Protein AF-A0A2E3ZV81-F1 (afdb_monomer_lite)

Sequence (89 aa):
MTLKLISNEIKRNGLKKKKLEFYKKKILQNGIEKINYLEILNEKDLSEVNSKPCMARIFISVSVSGVKLIDNFKISQKVALRSGKLIVK

Radius of gyration: 12.95 Å; chains: 1; bounding box: 32×26×33 Å

Foldseek 3Di:
DLQVVQLVCQAPPWAAPVVVVVSLVVVVVVQFPDKPDWAKAAPPPRHHAAQDWGWIKTKTWTDHPNDIDIDMGTNPATWHDDPRTIHGD

Secondary structure (DSSP, 8-state):
-HHHHHHHHHHHT-EEHHHHHHHHHHHHHTT-SEEEEEEEEETTT-PBP-SS-B-EEEEEEEEETTEEEEEEEE-SS-EEEETTEEEE-

pLDDT: mean 95.25, std 3.69, range [72.75, 98.44]

Structure (mmCIF, N/CA/C/O backbone):
data_AF-A0A2E3ZV81-F1
#
_entry.id   AF-A0A2E3ZV81-F1
#
loop_
_atom_site.group_PDB
_atom_site.id
_atom_site.type_symbol
_atom_site.label_atom_id
_atom_site.label_alt_id
_atom_site.label_comp_id
_atom_site.label_asym_id
_atom_site.label_entity_id
_atom_site.label_seq_id
_atom_site.pdbx_PDB_ins_code
_atom_site.Cartn_x
_atom_site.Cartn_y
_atom_site.Cartn_z
_atom_site.occupancy
_atom_site.B_iso_or_equiv
_atom_site.auth_seq_id
_atom_site.auth_comp_id
_atom_site.auth_asym_id
_atom_site.auth_atom_id
_atom_site.pdbx_PDB_model_num
ATOM 1 N N . MET A 1 1 ? -13.351 6.639 -4.718 1.00 72.75 1 MET A N 1
ATOM 2 C CA . MET A 1 1 ? -12.867 5.668 -3.714 1.00 72.75 1 MET A CA 1
ATOM 3 C C . MET A 1 1 ? -11.337 5.660 -3.712 1.00 72.75 1 MET A C 1
ATOM 5 O O . MET A 1 1 ? -10.740 5.504 -4.774 1.00 72.75 1 MET A O 1
ATOM 9 N N . THR A 1 2 ? -10.699 5.936 -2.572 1.00 91.31 2 THR A N 1
ATOM 10 C CA . THR A 1 2 ? -9.279 6.337 -2.437 1.00 91.31 2 THR A CA 1
ATOM 11 C C . THR A 1 2 ? -8.263 5.412 -3.116 1.00 91.31 2 THR A C 1
ATOM 13 O O . THR A 1 2 ? -7.309 5.900 -3.719 1.00 91.31 2 THR A O 1
ATOM 16 N N . LEU A 1 3 ? -8.489 4.095 -3.123 1.00 95.81 3 LEU A N 1
ATOM 17 C CA . LEU A 1 3 ? -7.580 3.130 -3.761 1.00 95.81 3 LEU A CA 1
ATOM 18 C C . LEU A 1 3 ? -7.451 3.352 -5.279 1.00 95.81 3 LEU A C 1
ATOM 20 O O . LEU A 1 3 ? -6.352 3.308 -5.833 1.00 95.81 3 LEU A O 1
ATOM 24 N N . LYS A 1 4 ? -8.558 3.697 -5.952 1.00 96.44 4 LYS A N 1
ATOM 25 C CA . LYS A 1 4 ? -8.560 4.050 -7.382 1.00 96.44 4 LYS A CA 1
ATOM 26 C C . LYS A 1 4 ? -7.752 5.324 -7.654 1.00 96.44 4 LYS A C 1
ATOM 28 O O . LYS A 1 4 ? -7.094 5.414 -8.688 1.00 96.44 4 LYS A O 1
ATOM 33 N N . LEU A 1 5 ? -7.766 6.294 -6.732 1.00 95.56 5 LEU A N 1
ATOM 34 C CA . LEU A 1 5 ? -6.961 7.518 -6.847 1.00 95.56 5 LEU A CA 1
ATOM 35 C C . LEU A 1 5 ? -5.466 7.213 -6.726 1.00 95.56 5 LEU A C 1
ATOM 37 O O . LEU A 1 5 ? -4.698 7.662 -7.571 1.00 95.56 5 LEU A O 1
ATOM 41 N N . ILE A 1 6 ? -5.076 6.389 -5.749 1.00 96.69 6 ILE A N 1
ATOM 42 C CA . ILE A 1 6 ? -3.689 5.928 -5.577 1.00 96.69 6 ILE A CA 1
ATOM 43 C C . ILE A 1 6 ? -3.210 5.206 -6.846 1.00 96.69 6 ILE A C 1
ATOM 45 O O . ILE A 1 6 ? -2.156 5.537 -7.385 1.00 96.69 6 ILE A O 1
ATOM 49 N N . SER A 1 7 ? -4.013 4.274 -7.374 1.00 97.12 7 SER A N 1
ATOM 50 C CA . SER A 1 7 ? -3.712 3.562 -8.625 1.00 97.12 7 SER A CA 1
ATOM 51 C C . SER A 1 7 ? -3.517 4.525 -9.802 1.00 97.12 7 SER A C 1
ATOM 53 O O . SER A 1 7 ? -2.553 4.415 -10.560 1.00 97.12 7 SER A O 1
ATOM 55 N N . ASN A 1 8 ? -4.400 5.517 -9.950 1.00 96.38 8 ASN A N 1
ATOM 56 C CA . ASN A 1 8 ? -4.288 6.522 -11.006 1.00 96.38 8 ASN A CA 1
ATOM 57 C C . ASN A 1 8 ? -3.059 7.428 -10.844 1.00 96.38 8 ASN A C 1
ATOM 59 O O . ASN A 1 8 ? -2.441 7.780 -11.847 1.00 96.38 8 ASN A O 1
ATOM 63 N N . GLU A 1 9 ? -2.675 7.778 -9.617 1.00 96.06 9 GLU A N 1
ATOM 64 C CA . GLU A 1 9 ? -1.465 8.562 -9.366 1.00 96.06 9 GLU A CA 1
ATOM 65 C C . GLU A 1 9 ? -0.197 7.781 -9.730 1.00 96.06 9 GLU A C 1
ATOM 67 O O . GLU A 1 9 ? 0.674 8.329 -10.406 1.00 96.06 9 GLU A O 1
ATOM 72 N N . ILE A 1 10 ? -0.115 6.496 -9.364 1.00 96.75 10 ILE A N 1
ATOM 73 C CA . ILE A 1 10 ? 1.007 5.625 -9.750 1.00 96.75 10 ILE A CA 1
ATOM 74 C C . ILE A 1 10 ? 1.145 5.572 -11.274 1.00 96.75 10 ILE A C 1
ATOM 76 O O . ILE A 1 10 ? 2.248 5.730 -11.790 1.00 96.75 10 ILE A O 1
ATOM 80 N N . LYS A 1 11 ? 0.025 5.411 -11.991 1.00 95.31 11 LYS A N 1
ATOM 81 C CA . LYS A 1 11 ? 0.011 5.329 -13.459 1.00 95.31 11 LYS A CA 1
ATOM 82 C C . LYS A 1 11 ? 0.429 6.623 -14.154 1.00 95.31 11 LYS A C 1
ATOM 84 O O . LYS A 1 11 ? 1.116 6.563 -15.162 1.00 95.31 11 LYS A O 1
ATOM 89 N N . ARG A 1 12 ? -0.003 7.781 -13.648 1.00 95.12 12 ARG A N 1
ATOM 90 C CA . ARG A 1 12 ? 0.251 9.078 -14.304 1.00 95.12 12 ARG A CA 1
ATOM 91 C C . ARG A 1 12 ? 1.599 9.670 -13.929 1.00 95.12 12 ARG A C 1
ATOM 93 O O . ARG A 1 12 ? 2.333 10.140 -14.784 1.00 95.12 12 ARG A O 1
ATOM 100 N N . ASN A 1 13 ? 1.901 9.653 -12.636 1.00 93.50 13 ASN A N 1
ATOM 101 C CA . ASN A 1 13 ? 3.005 10.415 -12.073 1.00 93.50 13 ASN A CA 1
ATOM 102 C C . ASN A 1 13 ? 4.016 9.514 -11.373 1.00 93.50 13 ASN A C 1
ATOM 104 O O . ASN A 1 13 ? 5.152 9.931 -11.186 1.00 93.50 13 ASN A O 1
ATOM 108 N N . GLY A 1 14 ? 3.626 8.311 -10.952 1.00 95.19 14 GLY A N 1
ATOM 109 C CA . GLY A 1 14 ? 4.344 7.507 -9.971 1.00 95.19 14 GLY A CA 1
ATOM 110 C C . GLY A 1 14 ? 4.129 8.000 -8.536 1.00 95.19 14 GLY A C 1
ATOM 111 O O . GLY A 1 14 ? 3.808 9.166 -8.301 1.00 95.19 14 GLY A O 1
ATOM 112 N N . LEU A 1 15 ? 4.380 7.140 -7.550 1.00 96.38 15 LEU A N 1
ATOM 113 C CA . LEU A 1 15 ? 4.086 7.411 -6.140 1.00 96.38 15 LEU A CA 1
ATOM 114 C C . LEU A 1 15 ? 5.314 7.211 -5.245 1.00 96.38 15 LEU A C 1
ATOM 116 O O . LEU A 1 15 ? 5.901 6.133 -5.212 1.00 96.38 15 LEU A O 1
ATOM 120 N N . LYS A 1 16 ? 5.696 8.242 -4.482 1.00 94.00 16 LYS A N 1
ATOM 121 C CA . LYS A 1 16 ? 6.707 8.117 -3.416 1.00 94.00 16 LYS A CA 1
ATOM 122 C C . LYS A 1 16 ? 6.071 7.504 -2.167 1.00 94.00 16 LYS A C 1
ATOM 124 O O . LYS A 1 16 ? 4.953 7.881 -1.823 1.00 94.00 16 LYS A O 1
ATOM 129 N N . LYS A 1 17 ? 6.815 6.681 -1.416 1.00 82.31 17 LYS A N 1
ATOM 130 C CA . LYS A 1 17 ? 6.332 6.052 -0.164 1.00 82.31 17 LYS A CA 1
ATOM 131 C C . LYS A 1 17 ? 5.750 7.071 0.833 1.00 82.31 17 LYS A C 1
ATOM 133 O O . LYS A 1 17 ? 4.659 6.862 1.347 1.00 82.31 17 LYS A O 1
ATOM 138 N N . LYS A 1 18 ? 6.387 8.244 0.996 1.00 87.56 18 LYS A N 1
ATOM 139 C CA . LYS A 1 18 ? 5.885 9.351 1.847 1.00 87.56 18 LYS A CA 1
ATOM 140 C C . LYS A 1 18 ? 4.472 9.833 1.481 1.00 87.56 18 LYS A C 1
ATOM 142 O O . LYS A 1 18 ? 3.766 10.354 2.335 1.00 87.56 18 LYS A O 1
ATOM 147 N N . LYS A 1 19 ? 4.047 9.679 0.224 1.00 92.44 19 LYS A N 1
ATOM 148 C CA . LYS A 1 19 ? 2.716 10.105 -0.225 1.00 92.44 19 LYS A CA 1
ATOM 149 C C . LYS A 1 19 ? 1.623 9.101 0.149 1.00 92.44 19 LYS A C 1
ATOM 151 O O . LYS A 1 19 ? 0.463 9.484 0.237 1.00 92.44 19 LYS A O 1
ATOM 156 N N . LEU A 1 20 ? 1.984 7.856 0.463 1.00 90.81 20 LEU A N 1
ATOM 157 C CA . LEU A 1 20 ? 1.059 6.882 1.042 1.00 90.81 20 LEU A CA 1
ATOM 158 C C . LEU A 1 20 ? 0.577 7.337 2.432 1.00 90.81 20 LEU A C 1
ATOM 160 O O . LEU A 1 20 ? -0.608 7.233 2.734 1.00 90.81 20 LEU A O 1
ATOM 164 N N . GLU A 1 21 ? 1.459 7.951 3.229 1.00 91.88 21 GLU A N 1
ATOM 165 C CA . GLU A 1 21 ? 1.107 8.532 4.5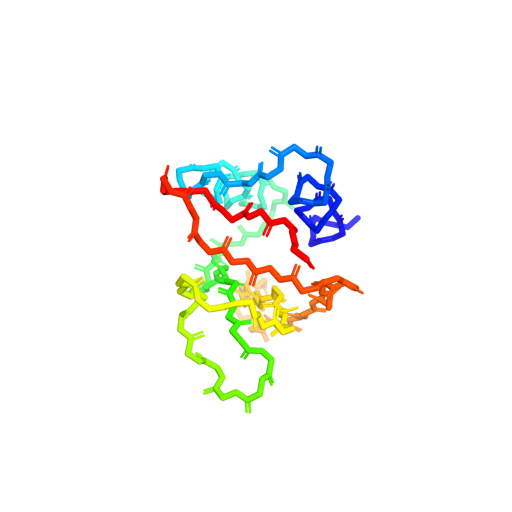36 1.00 91.88 21 GLU A CA 1
ATOM 166 C C . GLU A 1 21 ? 0.104 9.688 4.419 1.00 91.88 21 GLU A C 1
ATOM 168 O O . GLU A 1 21 ? -0.791 9.834 5.250 1.00 91.88 21 GLU A O 1
ATOM 173 N N . PHE A 1 22 ? 0.184 10.481 3.348 1.00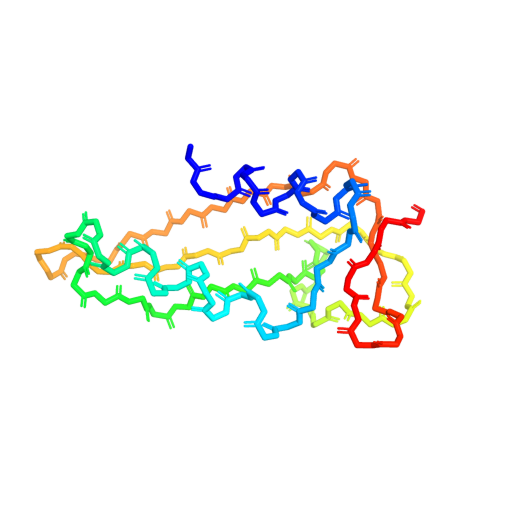 93.94 22 PHE A N 1
ATOM 174 C CA . PHE A 1 22 ? -0.826 11.499 3.053 1.00 93.94 22 PHE A CA 1
ATOM 175 C C . PHE A 1 22 ? -2.211 10.880 2.806 1.00 93.94 22 PHE A C 1
ATOM 177 O O . PHE A 1 22 ? -3.211 11.387 3.313 1.00 93.94 22 PHE A O 1
ATOM 184 N N . TYR A 1 23 ? -2.280 9.760 2.080 1.00 94.62 23 TYR A N 1
ATOM 185 C CA . TYR A 1 23 ? -3.538 9.040 1.878 1.00 94.62 23 TYR A CA 1
ATOM 186 C C . TYR A 1 23 ? -4.083 8.436 3.170 1.00 94.62 23 TYR A C 1
ATOM 188 O O . TYR A 1 23 ? -5.287 8.526 3.402 1.00 94.62 23 TYR A O 1
ATOM 196 N N . LYS A 1 24 ? -3.218 7.896 4.039 1.00 94.62 24 LYS A N 1
ATOM 197 C CA . LYS A 1 24 ? -3.631 7.417 5.365 1.00 94.62 24 LYS A CA 1
ATOM 198 C C . LYS A 1 24 ? -4.290 8.532 6.181 1.00 94.62 24 LYS A C 1
ATOM 200 O O . LYS A 1 24 ? -5.408 8.359 6.654 1.00 94.62 24 LYS A O 1
ATOM 205 N N . LYS A 1 25 ? -3.662 9.712 6.261 1.00 93.88 25 LYS A N 1
ATOM 206 C CA . LYS A 1 25 ? -4.239 10.880 6.956 1.00 93.88 25 LYS A CA 1
ATOM 207 C C . LYS A 1 25 ? -5.602 11.280 6.390 1.00 93.88 25 LYS A C 1
ATOM 209 O O . LYS A 1 25 ? -6.536 11.488 7.156 1.00 93.88 25 LYS A O 1
ATOM 214 N N . LYS A 1 26 ? -5.738 11.325 5.060 1.00 93.44 26 LYS A N 1
ATOM 215 C CA . LYS A 1 26 ? -7.024 11.620 4.410 1.00 93.44 26 LYS A CA 1
ATOM 216 C C . LYS A 1 26 ? -8.107 10.604 4.757 1.00 93.44 26 LYS A C 1
ATOM 218 O O . LYS A 1 26 ? -9.245 10.993 4.970 1.00 93.44 26 LYS A O 1
ATOM 223 N N . ILE A 1 27 ? -7.784 9.314 4.790 1.00 93.69 27 ILE A N 1
ATOM 224 C CA . ILE A 1 27 ? -8.757 8.265 5.119 1.00 93.69 27 ILE A CA 1
ATOM 225 C C . ILE A 1 27 ? -9.237 8.415 6.571 1.00 93.69 27 ILE A C 1
ATOM 227 O O . ILE A 1 27 ? -10.442 8.392 6.796 1.00 93.69 27 ILE A O 1
ATOM 231 N N . LEU A 1 28 ? -8.330 8.663 7.524 1.00 94.25 28 LEU A N 1
ATOM 232 C CA . LEU A 1 28 ? -8.684 8.919 8.931 1.00 94.25 28 LEU A CA 1
ATOM 233 C C . LEU A 1 28 ? -9.609 10.137 9.088 1.00 94.25 28 LEU A C 1
ATOM 235 O O . LEU A 1 28 ? -10.598 10.078 9.808 1.00 94.25 28 LEU A O 1
ATOM 239 N N . GLN A 1 29 ? -9.344 11.221 8.352 1.00 93.62 29 GLN A N 1
ATOM 240 C CA . GLN A 1 29 ? -10.177 12.432 8.374 1.00 93.62 29 GLN A CA 1
ATOM 241 C C . GLN A 1 29 ? -11.619 12.215 7.877 1.00 93.62 29 GLN A C 1
ATOM 243 O O . GLN A 1 29 ? -12.472 13.052 8.144 1.00 93.62 29 GLN A O 1
ATOM 248 N N . ASN A 1 30 ? -11.910 11.112 7.177 1.00 89.38 30 ASN A N 1
ATOM 249 C CA . ASN A 1 30 ? -13.253 10.780 6.684 1.00 89.38 30 ASN A CA 1
ATOM 250 C C . ASN A 1 30 ? -14.059 9.897 7.663 1.00 89.38 30 ASN A C 1
ATOM 252 O O . ASN A 1 30 ? -14.972 9.196 7.237 1.00 89.38 30 ASN A O 1
ATOM 256 N N . GLY A 1 31 ? -13.716 9.895 8.956 1.00 87.06 31 GLY A N 1
ATOM 257 C CA . GLY A 1 31 ? -14.456 9.150 9.986 1.00 87.06 31 GLY A CA 1
ATOM 258 C C . GLY A 1 31 ? -14.031 7.688 10.153 1.00 87.06 31 GLY A C 1
ATOM 259 O O . GLY A 1 31 ? -14.729 6.920 10.807 1.00 87.06 31 GLY A O 1
ATOM 260 N N . ILE A 1 32 ? -12.889 7.291 9.582 1.00 93.62 32 ILE A N 1
ATOM 261 C CA . ILE A 1 32 ? -12.275 5.988 9.859 1.00 93.62 32 ILE A CA 1
ATOM 262 C C . ILE A 1 32 ? -11.528 6.059 11.192 1.00 93.62 32 ILE A C 1
ATOM 264 O O . ILE A 1 32 ? -10.645 6.897 11.358 1.00 93.62 32 ILE A O 1
ATOM 268 N N . GLU A 1 33 ? -11.822 5.137 12.109 1.00 94.31 33 GLU A N 1
ATOM 269 C CA . GLU A 1 33 ? -11.221 5.105 13.451 1.00 94.31 33 GLU A CA 1
ATOM 270 C C . GLU A 1 33 ? -9.734 4.755 13.399 1.00 94.31 33 GLU A C 1
ATOM 272 O O . GLU A 1 33 ? -8.899 5.358 14.073 1.00 94.31 33 GLU A O 1
ATOM 277 N N . LYS A 1 34 ? -9.395 3.746 12.592 1.00 95.88 34 LYS A N 1
ATOM 278 C CA . LYS A 1 34 ? -8.040 3.209 12.505 1.00 95.88 34 LYS A CA 1
ATOM 279 C C . LYS A 1 34 ? -7.759 2.655 11.121 1.00 95.88 34 LYS A C 1
ATOM 281 O O . LYS A 1 34 ? -8.594 1.983 10.523 1.00 95.88 34 LYS A O 1
ATOM 286 N N . ILE A 1 35 ? -6.535 2.866 10.647 1.00 96.50 35 ILE A N 1
ATOM 287 C CA . ILE A 1 35 ? -5.979 2.160 9.492 1.00 96.50 35 ILE A CA 1
ATOM 288 C C . ILE A 1 35 ? -5.022 1.104 10.031 1.00 96.50 35 ILE A C 1
ATOM 290 O O . ILE A 1 35 ? -4.010 1.442 10.639 1.00 96.50 35 ILE A O 1
ATOM 294 N N . ASN A 1 36 ? -5.350 -0.168 9.824 1.00 96.75 36 ASN A N 1
ATOM 295 C CA . ASN A 1 36 ? -4.503 -1.287 10.232 1.00 96.75 36 ASN A CA 1
ATOM 296 C C . ASN A 1 36 ? -3.322 -1.443 9.268 1.00 96.75 36 ASN A C 1
ATOM 298 O O . ASN A 1 36 ? -2.190 -1.608 9.706 1.00 96.75 36 ASN A O 1
ATOM 302 N N . TYR A 1 37 ? -3.586 -1.330 7.964 1.00 96.19 37 TYR A N 1
ATOM 303 C CA . TYR A 1 37 ? -2.559 -1.244 6.929 1.00 96.19 37 TYR A CA 1
ATOM 304 C C . TYR A 1 37 ? -3.100 -0.543 5.679 1.00 96.19 37 TYR A C 1
ATOM 306 O O . TYR A 1 37 ? -4.300 -0.553 5.406 1.00 96.19 37 TYR A O 1
ATOM 314 N N . LEU A 1 38 ? -2.189 0.067 4.922 1.00 96.94 38 LEU A N 1
ATOM 315 C CA . LEU A 1 38 ? -2.391 0.521 3.547 1.00 96.94 38 LEU A CA 1
ATOM 316 C C . LEU A 1 38 ? -1.070 0.282 2.820 1.00 96.94 38 LEU A C 1
ATOM 318 O O . LEU A 1 38 ? -0.089 0.966 3.114 1.00 96.94 38 LEU A O 1
ATOM 322 N N . GLU A 1 39 ? -1.046 -0.692 1.918 1.00 96.69 39 GLU A N 1
ATOM 323 C CA . GLU A 1 39 ? 0.180 -1.237 1.329 1.00 96.69 39 GLU A CA 1
ATOM 324 C C . GLU A 1 39 ? 0.011 -1.497 -0.168 1.00 96.69 39 GLU A C 1
ATOM 326 O O . GLU A 1 39 ? -1.105 -1.604 -0.677 1.00 96.69 39 GLU A O 1
ATOM 331 N N . ILE A 1 40 ? 1.128 -1.562 -0.892 1.00 97.31 40 ILE A N 1
ATOM 332 C CA . ILE A 1 40 ? 1.161 -1.861 -2.326 1.00 97.31 40 ILE A CA 1
ATOM 333 C C . ILE A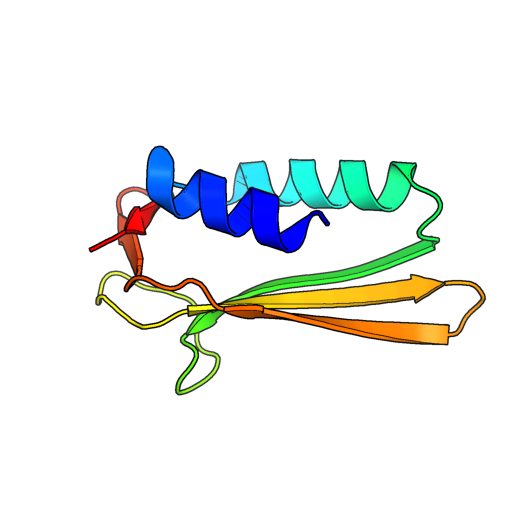 1 40 ? 2.162 -2.990 -2.517 1.00 97.31 40 ILE A C 1
ATOM 335 O O . ILE A 1 40 ? 3.365 -2.776 -2.364 1.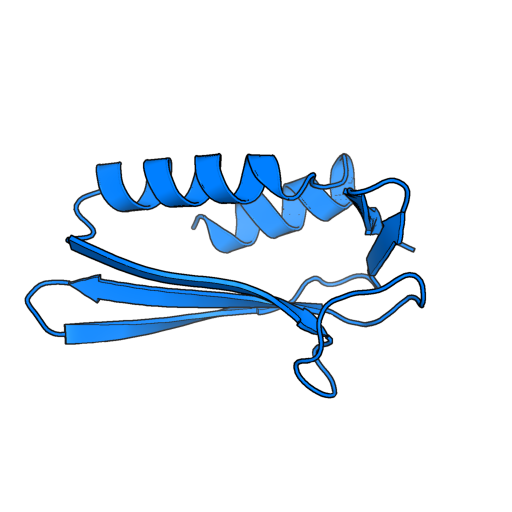00 97.31 40 ILE A O 1
ATOM 339 N N . LEU A 1 41 ? 1.655 -4.175 -2.836 1.00 98.06 41 LEU A N 1
ATOM 340 C CA . LEU A 1 41 ? 2.429 -5.414 -2.853 1.00 98.06 41 LEU A CA 1
ATOM 341 C C . LEU A 1 41 ? 2.316 -6.090 -4.218 1.00 98.06 41 LEU A C 1
ATOM 343 O O . LEU A 1 41 ? 1.361 -5.851 -4.967 1.00 98.06 41 LEU A O 1
ATOM 347 N N . ASN A 1 42 ? 3.292 -6.933 -4.536 1.00 98.19 42 ASN A N 1
ATOM 348 C CA . ASN A 1 42 ? 3.254 -7.812 -5.696 1.00 98.19 42 ASN A CA 1
ATOM 349 C C . ASN A 1 42 ? 2.021 -8.732 -5.607 1.00 98.19 42 ASN A C 1
ATOM 351 O O . ASN A 1 42 ? 1.795 -9.400 -4.603 1.00 98.19 42 ASN A O 1
ATOM 355 N N . GLU A 1 43 ? 1.207 -8.765 -6.662 1.00 97.44 43 GLU A N 1
ATOM 356 C CA . GLU A 1 43 ? -0.054 -9.518 -6.707 1.00 97.44 43 GLU A CA 1
ATOM 357 C C . GLU A 1 43 ? 0.171 -11.037 -6.650 1.00 97.44 43 GLU A C 1
ATOM 359 O O . GLU A 1 43 ? -0.725 -11.764 -6.234 1.00 97.44 43 GLU A O 1
ATOM 364 N N . LYS A 1 44 ? 1.352 -11.517 -7.062 1.00 97.25 44 LYS A N 1
ATOM 365 C CA . LYS A 1 44 ? 1.655 -12.952 -7.126 1.00 97.25 44 LYS A CA 1
ATOM 366 C C . LYS A 1 44 ? 1.991 -13.553 -5.761 1.00 97.25 44 LYS A C 1
ATOM 368 O O . LYS A 1 44 ? 1.584 -14.675 -5.486 1.00 97.25 44 LYS A O 1
ATOM 373 N N . ASP A 1 45 ? 2.793 -12.853 -4.967 1.00 97.62 45 ASP A N 1
ATOM 374 C CA . ASP A 1 45 ? 3.445 -13.412 -3.773 1.00 97.62 45 ASP A CA 1
ATOM 375 C C . ASP A 1 45 ? 3.348 -12.509 -2.536 1.00 97.62 45 ASP A C 1
ATOM 377 O O . ASP A 1 45 ? 3.887 -12.854 -1.489 1.00 97.62 45 ASP A O 1
ATOM 381 N N . LEU A 1 46 ? 2.661 -11.366 -2.642 1.00 97.56 46 LEU A N 1
ATOM 382 C CA . LEU A 1 46 ? 2.495 -10.375 -1.576 1.00 97.56 46 LEU A CA 1
ATOM 383 C C . LEU A 1 46 ? 3.810 -9.757 -1.066 1.00 97.56 46 LEU A C 1
ATOM 385 O O . LEU A 1 46 ? 3.806 -9.055 -0.058 1.00 97.56 46 LEU A O 1
ATOM 389 N N . SER A 1 47 ? 4.928 -9.949 -1.771 1.00 98.06 47 SER A N 1
ATOM 390 C CA . SER A 1 47 ? 6.189 -9.280 -1.445 1.00 98.06 47 SER A CA 1
ATOM 391 C C . SER A 1 47 ? 6.140 -7.779 -1.757 1.00 98.06 47 SER A C 1
ATOM 393 O O . SER A 1 47 ? 5.321 -7.306 -2.557 1.00 98.06 47 SER A O 1
ATOM 395 N N . GLU A 1 48 ? 7.038 -7.004 -1.142 1.00 97.12 48 GLU A N 1
ATOM 396 C CA . GLU A 1 48 ? 7.197 -5.591 -1.489 1.00 97.12 48 GLU A CA 1
ATOM 397 C C . GLU A 1 48 ? 7.574 -5.425 -2.970 1.00 97.12 48 GLU A C 1
ATOM 399 O O . GLU A 1 48 ? 8.428 -6.133 -3.513 1.00 97.12 48 GLU A O 1
ATOM 404 N N . VAL A 1 49 ? 6.977 -4.429 -3.631 1.00 97.06 49 VAL A N 1
ATOM 405 C CA . VAL A 1 49 ? 7.352 -4.085 -5.006 1.00 97.06 49 VAL A CA 1
ATOM 406 C C . VAL A 1 49 ? 8.795 -3.582 -5.028 1.00 97.06 49 VAL A C 1
ATOM 408 O O . VAL A 1 49 ? 9.119 -2.539 -4.458 1.00 97.06 49 VAL A O 1
ATOM 411 N N . ASN A 1 50 ? 9.651 -4.301 -5.748 1.00 96.50 50 ASN A N 1
ATOM 412 C CA . ASN A 1 50 ? 11.071 -3.997 -5.878 1.00 96.50 50 ASN A CA 1
ATOM 413 C C . ASN A 1 50 ? 11.413 -3.472 -7.284 1.00 96.50 50 ASN A C 1
ATOM 415 O O . ASN A 1 50 ? 10.567 -2.948 -8.012 1.00 96.50 50 ASN A O 1
ATOM 419 N N . SER A 1 51 ? 12.685 -3.557 -7.672 1.00 96.62 51 SER A N 1
ATOM 420 C CA . SER A 1 51 ? 13.158 -3.060 -8.960 1.00 96.62 51 SER A CA 1
ATOM 421 C C . SER A 1 51 ? 12.693 -3.893 -10.170 1.00 96.62 51 SER A C 1
ATOM 423 O O . SER A 1 51 ? 12.762 -3.396 -11.302 1.00 96.62 51 SER A O 1
ATOM 425 N N . LYS A 1 52 ? 12.202 -5.117 -9.973 1.00 97.50 52 LYS A N 1
ATOM 426 C CA . LYS A 1 52 ? 11.667 -5.974 -11.031 1.00 97.50 52 LYS A CA 1
ATOM 427 C C . LYS A 1 52 ? 10.192 -5.630 -11.293 1.00 97.50 52 LYS A C 1
ATOM 429 O O . LYS A 1 52 ? 9.398 -5.641 -10.355 1.00 97.50 52 LYS A O 1
ATOM 434 N N . PRO A 1 53 ? 9.794 -5.351 -12.549 1.00 97.94 53 PRO A N 1
ATOM 435 C CA . PRO A 1 53 ? 8.395 -5.099 -12.879 1.00 97.94 53 PRO A CA 1
ATOM 436 C C . PRO A 1 53 ? 7.488 -6.277 -12.513 1.00 97.94 53 PRO A C 1
ATOM 438 O O . PRO A 1 53 ? 7.733 -7.411 -12.930 1.00 97.94 53 PRO A O 1
ATOM 441 N N . CYS A 1 54 ? 6.412 -5.999 -11.783 1.00 98.25 54 CYS A N 1
ATOM 442 C CA . CYS A 1 54 ? 5.411 -6.986 -11.382 1.00 98.25 54 CYS A CA 1
ATOM 443 C C . CYS A 1 54 ? 4.001 -6.397 -11.458 1.00 98.25 54 CYS A C 1
ATOM 445 O O . CYS A 1 54 ? 3.821 -5.180 -11.452 1.00 98.25 54 CYS A O 1
ATOM 447 N N . MET A 1 55 ? 2.992 -7.265 -11.533 1.00 98.44 55 MET A N 1
ATOM 448 C CA . MET A 1 55 ? 1.622 -6.839 -11.252 1.00 98.44 55 MET A CA 1
ATOM 449 C C . MET A 1 55 ? 1.513 -6.553 -9.759 1.00 98.44 55 MET A C 1
ATOM 451 O O . MET A 1 55 ? 2.031 -7.325 -8.956 1.00 98.44 55 MET A O 1
ATOM 455 N N . ALA A 1 56 ? 0.851 -5.460 -9.389 1.00 98.19 56 ALA A N 1
ATOM 456 C CA . ALA A 1 56 ? 0.705 -5.073 -7.993 1.00 98.19 56 ALA A CA 1
ATOM 457 C C . ALA A 1 56 ? -0.743 -4.752 -7.638 1.00 98.19 56 ALA A C 1
ATOM 459 O O . ALA A 1 56 ? -1.557 -4.351 -8.480 1.00 98.19 56 ALA A O 1
ATOM 460 N N . ARG A 1 57 ? -1.045 -4.892 -6.351 1.00 98.19 57 ARG A N 1
ATOM 461 C CA . ARG A 1 57 ? -2.354 -4.623 -5.770 1.00 98.19 57 ARG A CA 1
ATOM 462 C C . ARG A 1 57 ? -2.191 -3.740 -4.542 1.00 98.19 57 ARG A C 1
ATOM 464 O O . ARG A 1 57 ? -1.246 -3.881 -3.771 1.00 98.19 57 ARG A O 1
ATOM 471 N N . ILE A 1 58 ? -3.102 -2.787 -4.411 1.00 98.06 58 ILE A N 1
ATOM 472 C CA . ILE A 1 58 ? -3.202 -1.912 -3.249 1.00 98.06 58 ILE A CA 1
ATOM 473 C C . ILE A 1 58 ? -4.097 -2.633 -2.251 1.00 98.06 58 ILE A C 1
ATOM 475 O O . ILE A 1 58 ? -5.222 -2.977 -2.603 1.00 98.06 58 ILE A O 1
ATOM 479 N N . PHE A 1 59 ? -3.614 -2.850 -1.038 1.00 97.69 59 PHE A N 1
ATOM 480 C CA . PHE A 1 59 ? -4.347 -3.499 0.042 1.00 97.69 59 PHE A CA 1
ATOM 481 C C . PHE A 1 59 ? -4.632 -2.487 1.139 1.00 97.69 59 PHE A C 1
ATOM 483 O O . PHE A 1 59 ? -3.764 -1.682 1.478 1.00 97.69 59 PHE A O 1
ATOM 490 N N . ILE A 1 60 ? -5.835 -2.528 1.704 1.00 97.75 60 ILE A N 1
ATOM 491 C CA . ILE A 1 60 ? -6.185 -1.717 2.864 1.00 97.75 60 ILE A CA 1
ATOM 492 C C . ILE A 1 60 ? -6.969 -2.538 3.882 1.00 97.75 60 ILE A C 1
ATOM 494 O O . ILE A 1 60 ? -7.833 -3.338 3.528 1.00 97.75 60 ILE A O 1
ATOM 498 N N . SER A 1 61 ? -6.696 -2.282 5.157 1.00 97.56 61 SER A N 1
ATOM 499 C CA . SER A 1 61 ? -7.580 -2.659 6.247 1.00 97.56 61 SER A CA 1
ATOM 500 C C . SER A 1 61 ? -7.826 -1.466 7.148 1.00 97.56 61 SER A C 1
ATOM 502 O O . SER A 1 61 ? -6.890 -0.777 7.561 1.00 97.56 61 SER A O 1
ATOM 504 N N . VAL A 1 62 ? -9.094 -1.253 7.478 1.00 97.25 62 VAL A N 1
ATOM 505 C CA . VAL A 1 62 ? -9.556 -0.185 8.362 1.00 97.25 62 VAL A CA 1
ATOM 506 C C . VAL A 1 62 ? -10.465 -0.746 9.445 1.00 97.25 62 VAL A C 1
ATOM 508 O O . VAL A 1 62 ? -11.023 -1.829 9.278 1.00 97.25 62 VAL A O 1
ATOM 511 N N . SER A 1 63 ? -10.609 -0.015 10.543 1.00 96.94 63 SER A N 1
ATOM 512 C CA . SER A 1 63 ? -11.614 -0.288 11.568 1.00 96.94 63 SER A CA 1
ATOM 513 C C . SER A 1 63 ? -12.667 0.815 11.574 1.00 96.94 63 SER A C 1
ATOM 515 O O . SER A 1 63 ? -12.319 1.998 11.522 1.00 96.94 63 SER A O 1
ATOM 517 N N . VAL A 1 64 ? -13.935 0.410 11.610 1.00 94.31 64 VAL A N 1
ATOM 518 C CA . VAL A 1 64 ? -15.107 1.285 11.719 1.00 94.31 64 VAL A CA 1
ATOM 519 C C . VAL A 1 64 ? -16.066 0.651 12.719 1.00 94.31 64 VAL A C 1
ATOM 521 O O . VAL A 1 64 ? -16.485 -0.488 12.521 1.00 94.31 64 VAL A O 1
ATOM 524 N N . SER A 1 65 ? -16.386 1.359 13.800 1.00 92.56 65 SER A N 1
ATOM 525 C CA . SER A 1 65 ? -17.238 0.887 14.896 1.00 92.56 65 SER A CA 1
ATOM 526 C C . SER A 1 65 ? -16.784 -0.461 15.461 1.00 9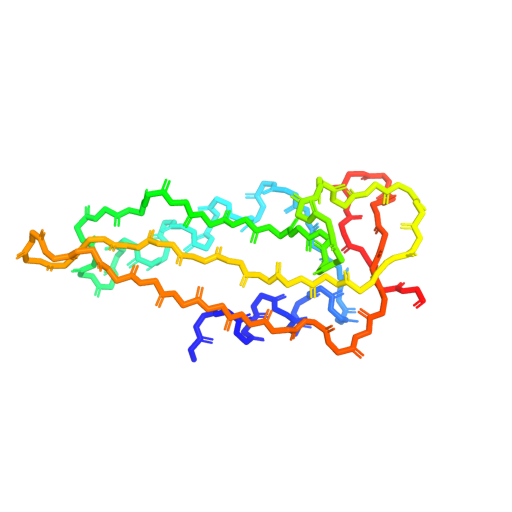2.56 65 SER A C 1
ATOM 528 O O . SER A 1 65 ? -17.584 -1.370 15.662 1.00 92.56 65 SER A O 1
ATOM 530 N N . GLY A 1 66 ? -15.470 -0.627 15.645 1.00 91.56 66 GLY A N 1
ATOM 531 C CA . GLY A 1 66 ? -14.873 -1.887 16.109 1.00 91.56 66 GLY A CA 1
ATOM 532 C C . GLY A 1 66 ? -14.854 -3.027 15.077 1.00 91.56 66 GLY A C 1
ATOM 533 O O . GLY A 1 66 ? -14.213 -4.051 15.316 1.00 91.56 66 GLY A O 1
ATOM 534 N N . VAL A 1 67 ? -15.472 -2.855 13.903 1.00 95.12 67 VAL A N 1
ATOM 535 C CA . VAL A 1 67 ? -15.468 -3.844 12.817 1.00 95.12 67 VAL A CA 1
ATOM 536 C C . VAL A 1 67 ? -14.281 -3.603 11.892 1.00 95.12 67 VAL A C 1
ATOM 538 O O . VAL A 1 67 ? -14.065 -2.495 11.400 1.00 95.12 67 VAL A O 1
ATOM 541 N N . LYS A 1 68 ? -13.510 -4.660 11.617 1.00 97.00 68 LYS A N 1
ATOM 542 C CA . LYS A 1 68 ? -12.408 -4.617 10.652 1.00 97.00 68 LYS A CA 1
ATOM 543 C C . LYS A 1 68 ? -12.937 -4.860 9.241 1.00 97.00 68 LYS A C 1
ATOM 545 O O . LYS A 1 68 ? -13.424 -5.944 8.939 1.00 97.00 68 LYS A O 1
ATOM 550 N N . LEU A 1 69 ? -12.758 -3.875 8.370 1.00 96.44 69 LEU A N 1
ATOM 551 C CA . LEU A 1 69 ? -13.054 -3.969 6.946 1.00 96.44 69 LEU A CA 1
ATOM 552 C C . LEU A 1 69 ? -11.750 -4.113 6.163 1.00 96.44 69 LEU A C 1
ATOM 554 O O . LEU A 1 69 ? -10.733 -3.497 6.501 1.00 96.44 69 LEU A O 1
ATOM 558 N N . ILE A 1 70 ? -11.784 -4.931 5.117 1.00 97.31 70 ILE A N 1
ATOM 559 C CA . ILE A 1 70 ? -10.684 -5.101 4.170 1.00 97.31 70 ILE A CA 1
ATOM 560 C C . ILE A 1 70 ? -11.183 -4.799 2.768 1.00 97.31 70 ILE A C 1
ATOM 562 O O . ILE A 1 70 ? -12.311 -5.132 2.414 1.00 97.31 70 ILE A O 1
ATOM 566 N N . ASP A 1 71 ? -10.329 -4.178 1.971 1.00 97.12 71 ASP A N 1
ATOM 567 C CA . ASP A 1 71 ? -10.577 -3.984 0.550 1.00 97.12 71 ASP A CA 1
ATOM 568 C C . ASP A 1 71 ? -9.242 -3.964 -0.196 1.00 97.12 71 ASP A C 1
ATOM 570 O O . ASP A 1 71 ? -8.160 -3.844 0.392 1.00 97.12 71 ASP A O 1
ATOM 574 N N . ASN A 1 72 ? -9.298 -4.116 -1.510 1.00 97.75 72 ASN A N 1
ATOM 575 C CA . ASN A 1 72 ? -8.119 -4.082 -2.345 1.00 97.75 72 ASN A CA 1
ATOM 576 C C . ASN A 1 72 ? -8.424 -3.560 -3.751 1.00 97.75 72 ASN A C 1
ATOM 578 O O . ASN A 1 72 ? -9.546 -3.601 -4.243 1.00 97.75 72 ASN A O 1
ATOM 582 N N . PHE A 1 73 ? -7.389 -3.066 -4.430 1.00 97.94 73 PHE A N 1
ATOM 583 C CA . PHE A 1 73 ? -7.525 -2.528 -5.778 1.00 97.94 73 PHE A CA 1
ATOM 584 C C . PHE A 1 73 ? -6.337 -2.907 -6.655 1.00 97.94 73 PHE A C 1
ATOM 586 O O . PHE A 1 73 ? -5.185 -2.602 -6.338 1.00 97.94 73 PHE A O 1
ATOM 593 N N . LYS A 1 74 ? -6.614 -3.549 -7.792 1.00 97.31 74 LYS A N 1
ATOM 594 C CA . LYS A 1 74 ? -5.587 -3.947 -8.759 1.00 97.31 74 LYS A CA 1
ATOM 595 C C . LYS A 1 74 ? -5.010 -2.735 -9.493 1.00 97.31 74 LYS A C 1
ATOM 597 O O . LYS A 1 74 ? -5.748 -1.873 -9.974 1.00 97.31 74 LYS A O 1
ATOM 602 N N . ILE A 1 75 ? -3.688 -2.686 -9.643 1.00 97.50 75 ILE A N 1
ATOM 603 C CA . ILE A 1 75 ? -3.031 -1.764 -10.573 1.00 97.50 75 ILE A CA 1
ATOM 604 C C . ILE A 1 75 ? -2.959 -2.473 -11.927 1.00 97.50 75 ILE A C 1
ATOM 606 O O . ILE A 1 75 ? -2.381 -3.545 -12.055 1.00 97.50 75 ILE A O 1
ATOM 610 N N . SER A 1 76 ? -3.591 -1.895 -12.947 1.00 96.12 76 SER A N 1
ATOM 611 C CA . SER A 1 76 ? -3.781 -2.541 -14.255 1.00 96.12 76 SER A CA 1
ATOM 612 C C . SER A 1 76 ? -2.512 -2.647 -15.110 1.00 96.12 76 SER A C 1
ATOM 614 O O . SER A 1 76 ? -2.566 -3.201 -16.200 1.00 96.12 76 SER A O 1
ATOM 616 N N . GLN A 1 77 ? -1.394 -2.084 -14.654 1.00 96.81 77 GLN A N 1
ATOM 617 C CA . GLN A 1 77 ? -0.103 -2.084 -15.341 1.00 96.81 77 GLN A CA 1
ATOM 618 C C . GLN A 1 77 ? 0.962 -2.624 -14.393 1.00 96.81 77 GLN A C 1
ATOM 620 O O . GLN A 1 77 ? 0.818 -2.508 -13.171 1.00 96.81 77 GLN A O 1
ATOM 625 N N . LYS A 1 78 ? 2.037 -3.185 -14.954 1.00 98.00 78 LYS A N 1
ATOM 626 C CA . LYS A 1 78 ? 3.179 -3.593 -14.143 1.00 98.00 78 LYS A CA 1
ATOM 627 C C . LYS A 1 78 ? 3.814 -2.360 -13.515 1.00 98.00 78 LYS A C 1
ATOM 629 O O . LYS A 1 78 ? 3.860 -1.289 -14.115 1.00 98.00 78 LYS A O 1
ATOM 634 N N . VAL A 1 79 ? 4.305 -2.519 -12.296 1.00 97.88 79 VAL A N 1
ATOM 635 C CA . VAL A 1 79 ? 4.990 -1.467 -11.553 1.00 97.88 79 VAL A CA 1
ATOM 636 C C . VAL A 1 79 ? 6.343 -1.953 -11.064 1.00 97.88 79 VAL A C 1
ATOM 638 O O . VAL A 1 79 ? 6.550 -3.144 -10.838 1.00 97.88 79 VAL A O 1
ATOM 641 N N . ALA A 1 80 ? 7.263 -1.012 -10.896 1.00 97.62 80 ALA A N 1
ATOM 642 C CA . ALA A 1 80 ? 8.556 -1.237 -10.270 1.00 97.62 80 ALA A CA 1
ATOM 643 C C . ALA A 1 80 ? 8.929 -0.045 -9.384 1.00 97.62 80 ALA A C 1
ATOM 645 O O . ALA A 1 80 ? 8.535 1.096 -9.642 1.00 97.62 80 ALA A O 1
ATOM 646 N N . LEU A 1 81 ? 9.749 -0.300 -8.370 1.00 97.00 81 LEU A N 1
ATOM 647 C CA . LEU A 1 81 ? 10.381 0.727 -7.559 1.00 97.00 81 LEU A CA 1
ATOM 648 C C . LEU A 1 81 ? 11.628 1.264 -8.280 1.00 97.00 81 LEU A C 1
ATOM 650 O O . LEU A 1 81 ? 12.546 0.519 -8.642 1.00 97.00 81 LEU A O 1
ATOM 654 N N . ARG A 1 82 ? 11.668 2.578 -8.508 1.00 95.50 82 ARG A N 1
ATOM 655 C CA . ARG A 1 82 ? 12.821 3.308 -9.055 1.00 95.50 82 ARG A CA 1
ATOM 656 C C . ARG A 1 82 ? 13.022 4.593 -8.270 1.00 95.50 82 ARG A C 1
ATOM 658 O O . ARG A 1 82 ? 12.081 5.364 -8.107 1.00 95.50 82 ARG A O 1
ATOM 665 N N . SER A 1 83 ? 14.233 4.804 -7.758 1.00 92.31 83 SER A N 1
ATOM 666 C CA . SER A 1 83 ? 14.598 6.016 -7.006 1.00 92.31 83 SER A CA 1
ATOM 667 C C . SER A 1 83 ? 13.582 6.370 -5.902 1.00 92.31 83 SER A C 1
ATOM 669 O O . SER A 1 83 ? 13.163 7.518 -5.759 1.00 92.31 83 SER A O 1
ATOM 671 N N . GLY A 1 84 ? 13.110 5.354 -5.163 1.00 91.38 84 GLY A N 1
ATOM 672 C CA . GLY A 1 84 ? 12.127 5.507 -4.078 1.00 91.38 84 GLY A CA 1
ATOM 673 C C . GLY A 1 84 ? 10.684 5.801 -4.520 1.00 91.38 84 GLY A C 1
ATOM 674 O O . GLY A 1 84 ? 9.857 6.206 -3.696 1.00 91.38 84 GLY A O 1
ATOM 675 N N . LYS A 1 85 ? 10.370 5.625 -5.808 1.00 95.44 85 LYS A N 1
ATOM 676 C CA . LYS A 1 85 ? 9.055 5.872 -6.407 1.00 95.44 85 LYS A CA 1
ATOM 677 C C . LYS A 1 85 ? 8.529 4.616 -7.098 1.00 95.44 85 LYS A C 1
ATOM 679 O O . LYS A 1 85 ? 9.246 3.994 -7.878 1.00 95.44 85 LYS A O 1
ATOM 684 N N . LEU A 1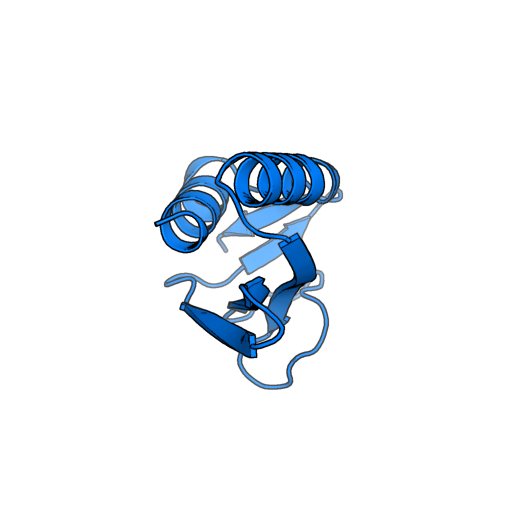 86 ? 7.277 4.263 -6.834 1.00 96.38 86 LEU A N 1
ATOM 685 C CA . LEU A 1 86 ? 6.549 3.257 -7.602 1.00 96.38 86 LEU A CA 1
ATOM 686 C C . LEU A 1 86 ? 6.129 3.877 -8.930 1.00 96.38 86 LEU A C 1
ATOM 688 O O . LEU A 1 86 ? 5.427 4.887 -8.930 1.00 96.38 86 LEU A O 1
ATOM 692 N N . ILE A 1 87 ? 6.572 3.298 -10.040 1.00 96.94 87 ILE A N 1
ATOM 693 C CA . ILE A 1 87 ? 6.269 3.767 -11.395 1.00 96.94 87 ILE A CA 1
ATOM 694 C C . ILE A 1 87 ? 5.795 2.607 -12.260 1.00 96.94 87 ILE A C 1
ATOM 696 O O . ILE A 1 87 ? 6.166 1.461 -12.007 1.00 96.94 87 ILE A O 1
ATOM 700 N N . VAL A 1 88 ? 5.005 2.911 -13.287 1.00 96.19 88 VAL A N 1
ATOM 701 C CA . VAL A 1 88 ? 4.587 1.921 -14.284 1.00 96.19 88 VAL A CA 1
ATOM 702 C C . VAL A 1 88 ? 5.737 1.532 -15.215 1.00 96.19 88 VAL A C 1
ATOM 704 O O . VAL A 1 88 ? 6.650 2.331 -15.453 1.00 96.19 88 VAL A O 1
ATOM 707 N N . LYS A 1 89 ? 5.713 0.283 -15.684 1.00 90.38 89 LYS A N 1
ATOM 708 C CA . LYS A 1 89 ? 6.716 -0.333 -16.557 1.00 90.38 89 LYS A CA 1
ATOM 709 C C . LYS A 1 89 ? 6.079 -1.221 -17.610 1.00 90.38 89 LYS A C 1
ATOM 711 O O . LYS A 1 89 ? 5.031 -1.833 -17.307 1.00 90.38 89 LYS A O 1
#